Protein AF-A0AAP3A9D7-F1 (afdb_monomer_lite)

Secondary structure (DSSP, 8-state):
------GGGGGHHHHHHHHHHHHHHHHHHH-S--S--EEEE-S--S-HHHHHHHHHHHHHT--SSS---EEEE-TT--GGG----

Radius of gyration: 22.04 Å; chains: 1; bounding box: 36×22×74 Å

Structure (mmCIF, N/CA/C/O backbone):
data_AF-A0AAP3A9D7-F1
#
_entry.id   AF-A0AAP3A9D7-F1
#
loop_
_atom_site.group_PDB
_atom_site.id
_atom_site.type_symbol
_atom_site.label_atom_id
_atom_site.label_alt_id
_atom_site.label_comp_id
_atom_site.label_asym_id
_atom_site.label_entity_id
_atom_site.label_seq_id
_atom_site.pdbx_PDB_ins_code
_atom_site.Cartn_x
_atom_site.Cartn_y
_atom_site.Cartn_z
_atom_site.occupancy
_atom_site.B_iso_or_equiv
_atom_site.auth_seq_id
_atom_site.auth_comp_id
_atom_site.auth_asym_id
_atom_site.auth_atom_id
_atom_site.pdbx_PDB_model_num
ATOM 1 N N . GLU A 1 1 ? 15.163 5.214 -48.052 1.00 49.91 1 GLU A N 1
ATOM 2 C CA . GLU A 1 1 ? 15.580 5.286 -46.639 1.00 49.91 1 GLU A CA 1
ATOM 3 C C . GLU A 1 1 ? 14.324 5.461 -45.797 1.00 49.91 1 GLU A C 1
ATOM 5 O O . GLU A 1 1 ? 13.751 6.541 -45.768 1.00 49.91 1 GLU A O 1
ATOM 10 N N . ILE A 1 2 ? 13.784 4.365 -45.255 1.00 54.97 2 ILE A N 1
ATOM 11 C CA . ILE A 1 2 ? 12.651 4.444 -44.324 1.00 54.97 2 ILE A CA 1
ATOM 12 C C . ILE A 1 2 ? 13.236 5.022 -43.043 1.00 54.97 2 ILE A C 1
ATOM 14 O O . ILE 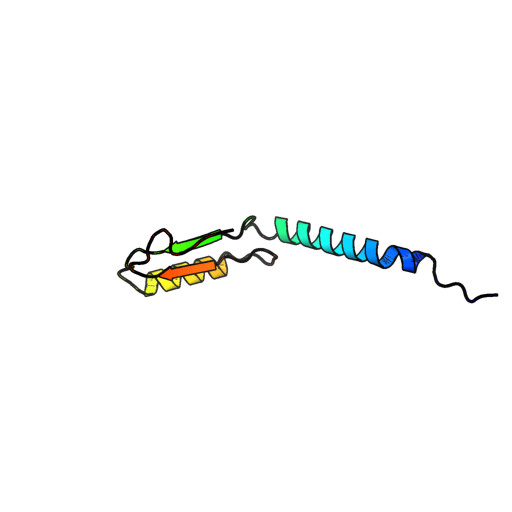A 1 2 ? 14.114 4.397 -42.456 1.00 54.97 2 ILE A O 1
ATOM 18 N N . TYR A 1 3 ? 12.815 6.232 -42.677 1.00 60.31 3 TYR A N 1
ATOM 19 C CA . TYR A 1 3 ? 13.228 6.914 -41.455 1.00 60.31 3 TYR A CA 1
ATOM 20 C C . TYR A 1 3 ? 13.084 5.949 -40.272 1.00 60.31 3 TYR A C 1
ATOM 22 O O . TYR A 1 3 ? 11.976 5.615 -39.856 1.00 60.31 3 TYR A O 1
ATOM 30 N N . GLY A 1 4 ? 14.225 5.417 -39.829 1.00 65.00 4 GLY A N 1
ATOM 31 C CA . GLY A 1 4 ? 14.304 4.294 -38.911 1.00 65.00 4 GLY A CA 1
ATOM 32 C C . GLY A 1 4 ? 13.739 4.685 -37.558 1.00 65.00 4 GLY A C 1
ATOM 33 O O . GLY A 1 4 ? 14.319 5.508 -36.851 1.00 65.00 4 GLY A O 1
ATOM 34 N N . LEU A 1 5 ? 12.595 4.099 -37.206 1.00 70.88 5 LEU A N 1
ATOM 35 C CA . LEU A 1 5 ? 12.091 4.126 -35.841 1.00 70.88 5 LEU A CA 1
ATOM 36 C C . LEU A 1 5 ? 13.181 3.561 -34.922 1.00 70.88 5 LEU A C 1
ATOM 38 O O . LEU A 1 5 ? 13.715 2.490 -35.217 1.00 70.88 5 LEU A O 1
ATOM 42 N N . PRO A 1 6 ? 13.533 4.255 -33.829 1.00 77.31 6 PRO A N 1
ATOM 43 C CA . PRO A 1 6 ? 14.585 3.778 -32.954 1.00 77.31 6 PRO A CA 1
ATOM 44 C C . PRO A 1 6 ? 14.256 2.398 -32.374 1.00 77.31 6 PRO A C 1
ATOM 46 O O . PRO A 1 6 ? 13.188 2.199 -31.794 1.00 77.31 6 PRO A O 1
ATOM 49 N N . GLU A 1 7 ? 15.185 1.448 -32.488 1.00 71.19 7 GLU A N 1
ATOM 50 C CA . GLU A 1 7 ? 14.990 0.046 -32.075 1.00 71.19 7 GLU A CA 1
ATOM 51 C C . GLU A 1 7 ? 14.641 -0.098 -30.582 1.00 71.19 7 GLU A C 1
ATOM 53 O O . GLU A 1 7 ? 13.934 -1.028 -30.182 1.00 71.19 7 GLU A O 1
ATOM 58 N N . TYR A 1 8 ? 15.048 0.874 -29.757 1.00 76.25 8 TYR A N 1
ATOM 59 C CA . TYR A 1 8 ? 14.746 0.919 -28.325 1.00 76.25 8 TYR A CA 1
ATOM 60 C C . TYR A 1 8 ? 13.270 1.181 -28.002 1.00 76.25 8 TYR A C 1
ATOM 62 O O . TYR A 1 8 ? 12.867 0.973 -26.858 1.00 76.25 8 TYR A O 1
ATOM 70 N N . LEU A 1 9 ? 12.441 1.605 -28.966 1.00 77.06 9 LEU A N 1
ATOM 71 C CA . LEU A 1 9 ? 11.000 1.788 -28.741 1.00 77.06 9 LEU A CA 1
ATOM 72 C C . LEU A 1 9 ? 10.330 0.488 -28.279 1.00 77.06 9 LEU A C 1
ATOM 74 O O . LEU A 1 9 ? 9.440 0.518 -27.431 1.00 77.06 9 LEU A O 1
ATOM 78 N N . SER A 1 10 ? 10.815 -0.653 -28.774 1.00 79.56 10 SER A N 1
ATOM 79 C CA . SER A 1 10 ? 10.359 -1.981 -28.353 1.00 79.56 10 SER A CA 1
ATOM 80 C C . SER A 1 10 ? 10.697 -2.304 -26.888 1.00 79.56 10 SER A C 1
ATOM 82 O O . SER A 1 10 ? 9.994 -3.085 -26.251 1.00 79.56 10 SER A O 1
ATOM 84 N N . ALA A 1 11 ? 11.732 -1.668 -26.329 1.00 84.00 11 ALA A N 1
ATOM 85 C CA . ALA A 1 11 ? 12.230 -1.906 -24.977 1.00 84.00 11 ALA A CA 1
ATOM 86 C C . ALA A 1 11 ? 11.618 -0.973 -23.913 1.00 84.00 11 ALA A C 1
ATOM 88 O O . ALA A 1 11 ? 11.774 -1.228 -22.717 1.00 84.00 11 ALA A O 1
ATOM 89 N N . ILE A 1 12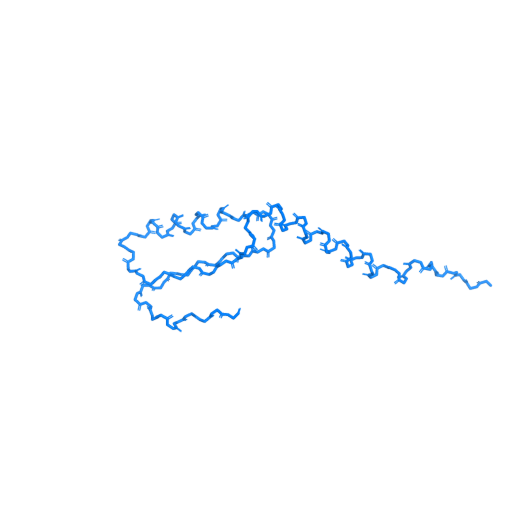 ? 10.894 0.083 -24.311 1.00 86.75 12 ILE A 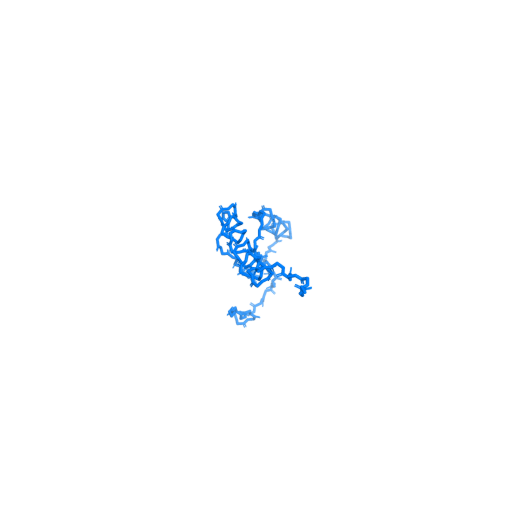N 1
ATOM 90 C CA . ILE A 1 12 ? 10.256 1.037 -23.383 1.00 86.75 12 ILE A CA 1
ATOM 91 C C . ILE A 1 12 ? 9.315 0.345 -22.377 1.00 86.75 12 ILE A C 1
ATOM 93 O O . ILE A 1 12 ? 9.438 0.626 -21.182 1.00 86.75 12 ILE A O 1
ATOM 97 N N . PRO A 1 13 ? 8.423 -0.586 -22.776 1.00 89.06 13 PRO A N 1
ATOM 98 C CA . PRO A 1 13 ? 7.550 -1.273 -21.822 1.00 89.06 13 PRO A CA 1
ATOM 99 C C . PRO A 1 13 ? 8.335 -2.069 -20.770 1.00 89.06 13 PRO A C 1
ATOM 101 O O . PRO A 1 13 ? 7.989 -2.055 -19.588 1.00 89.06 13 PRO A O 1
ATOM 104 N N . SER A 1 14 ? 9.427 -2.722 -21.179 1.00 88.31 14 SER A N 1
ATOM 105 C CA . SER A 1 14 ? 10.314 -3.458 -20.272 1.00 88.31 14 SER A CA 1
ATOM 106 C C . SER A 1 14 ? 11.057 -2.526 -19.311 1.00 88.31 14 SER A C 1
ATOM 108 O O . SER A 1 14 ? 11.204 -2.860 -18.134 1.00 88.31 14 SER A O 1
ATOM 110 N N . ALA A 1 15 ? 11.484 -1.350 -19.780 1.00 89.38 15 ALA A N 1
ATOM 111 C CA . ALA A 1 15 ? 12.145 -0.346 -18.948 1.00 89.38 15 ALA A CA 1
ATOM 112 C C . ALA A 1 15 ? 11.197 0.219 -17.876 1.00 89.38 15 ALA A C 1
ATOM 114 O O . ALA A 1 15 ? 11.554 0.248 -16.697 1.00 89.38 15 ALA A O 1
ATOM 115 N N . LEU A 1 16 ? 9.965 0.573 -18.258 1.00 91.06 16 LEU A N 1
ATOM 116 C CA . LEU A 1 16 ? 8.933 1.063 -17.336 1.00 91.06 16 LEU A CA 1
ATOM 117 C C . LEU A 1 16 ? 8.537 0.002 -16.298 1.00 91.06 16 LEU A C 1
ATOM 119 O O . LEU A 1 16 ? 8.374 0.308 -15.114 1.00 91.06 16 LEU A O 1
ATOM 123 N N . LEU A 1 17 ? 8.426 -1.266 -16.709 1.00 92.19 17 LEU A N 1
ATOM 124 C CA . LEU A 1 17 ? 8.157 -2.363 -15.779 1.00 92.19 17 LEU A CA 1
ATOM 125 C C . LEU A 1 17 ? 9.282 -2.498 -14.744 1.00 92.19 17 LEU A C 1
ATOM 127 O O . LEU A 1 17 ? 9.011 -2.617 -13.548 1.00 92.19 17 LEU A O 1
ATOM 131 N N . ASN A 1 18 ? 10.538 -2.435 -15.184 1.00 93.38 18 ASN A N 1
ATOM 132 C CA . ASN A 1 18 ? 11.692 -2.512 -14.292 1.00 93.38 18 ASN A CA 1
ATOM 133 C C . ASN A 1 18 ? 11.743 -1.326 -13.312 1.00 93.38 18 ASN A C 1
ATOM 135 O O . ASN A 1 18 ? 11.933 -1.522 -12.106 1.00 93.38 18 ASN A O 1
ATOM 139 N N . GLU A 1 19 ? 11.486 -0.110 -13.797 1.00 90.56 19 GLU A N 1
ATOM 140 C CA . GLU A 1 19 ? 11.375 1.080 -12.952 1.00 90.56 19 GLU A CA 1
ATOM 141 C C . GLU A 1 19 ? 10.306 0.880 -11.870 1.00 90.56 19 GLU A C 1
ATOM 143 O O . GLU A 1 19 ? 10.580 1.048 -10.677 1.00 90.56 19 GLU A O 1
ATOM 148 N N . SER A 1 20 ? 9.111 0.432 -12.262 1.00 88.00 20 SER A N 1
ATOM 149 C CA . SER A 1 20 ? 8.011 0.189 -11.325 1.00 88.00 20 SER A CA 1
ATOM 150 C C . SER A 1 20 ? 8.357 -0.880 -10.275 1.00 88.00 20 SER A C 1
ATOM 152 O O . SER A 1 20 ? 8.083 -0.689 -9.086 1.00 88.00 20 SER A O 1
ATOM 154 N N . ALA A 1 21 ? 9.043 -1.959 -10.669 1.00 87.62 21 ALA A N 1
ATOM 155 C CA . ALA A 1 21 ? 9.487 -3.021 -9.767 1.00 87.62 21 ALA A CA 1
ATOM 156 C C . ALA A 1 21 ? 10.559 -2.530 -8.782 1.00 87.62 21 ALA A C 1
ATOM 158 O O . ALA A 1 21 ? 10.563 -2.897 -7.603 1.00 87.62 21 ALA A O 1
ATOM 159 N N . THR A 1 22 ? 11.465 -1.674 -9.246 1.00 88.06 22 THR A N 1
ATOM 160 C CA . THR A 1 22 ? 12.505 -1.072 -8.407 1.00 88.06 22 THR A CA 1
ATOM 161 C C . THR A 1 22 ? 11.901 -0.089 -7.407 1.00 88.06 22 THR A C 1
ATOM 163 O O . THR A 1 22 ? 12.226 -0.139 -6.218 1.00 88.06 22 THR A O 1
ATOM 166 N N . LEU A 1 23 ? 10.951 0.744 -7.842 1.00 85.06 23 LEU A N 1
ATOM 167 C CA . LEU A 1 23 ? 10.199 1.633 -6.957 1.00 85.06 23 LEU A CA 1
ATOM 168 C C . LEU A 1 23 ? 9.384 0.857 -5.922 1.00 85.06 23 LEU A C 1
ATOM 170 O O . LEU A 1 23 ? 9.342 1.275 -4.764 1.00 85.06 23 LEU A O 1
ATOM 174 N N . PHE A 1 24 ? 8.775 -0.270 -6.301 1.00 83.19 24 PHE A N 1
ATOM 175 C CA . PHE A 1 24 ? 8.075 -1.146 -5.364 1.00 83.19 24 PHE A CA 1
ATOM 176 C C . PHE A 1 24 ? 9.018 -1.650 -4.268 1.00 83.19 24 PHE A C 1
ATOM 178 O O . PHE A 1 24 ? 8.719 -1.459 -3.094 1.00 83.19 24 PHE A O 1
ATOM 185 N N . ARG A 1 25 ? 10.184 -2.207 -4.626 1.00 84.19 25 ARG A N 1
ATOM 186 C CA . ARG A 1 25 ? 11.182 -2.685 -3.647 1.00 84.19 25 ARG A CA 1
ATOM 187 C C . ARG A 1 25 ? 11.699 -1.557 -2.760 1.00 84.19 25 ARG A C 1
ATOM 189 O O . ARG A 1 25 ? 11.778 -1.712 -1.547 1.00 84.19 25 ARG A O 1
ATOM 196 N N . ARG A 1 26 ? 12.002 -0.397 -3.346 1.00 83.69 26 ARG A N 1
ATOM 197 C CA . ARG A 1 26 ? 12.461 0.772 -2.589 1.00 83.69 26 ARG A CA 1
ATOM 198 C C . ARG A 1 26 ? 11.404 1.224 -1.581 1.00 83.69 26 ARG A C 1
ATOM 200 O O . ARG A 1 26 ? 11.726 1.425 -0.418 1.00 83.69 26 ARG A O 1
ATOM 207 N N . LYS A 1 27 ? 10.143 1.342 -2.002 1.00 78.38 27 LYS A N 1
ATOM 208 C CA . LYS A 1 27 ? 9.028 1.676 -1.103 1.00 78.38 27 LYS A CA 1
ATOM 209 C C . LYS A 1 27 ? 8.770 0.576 -0.077 1.00 78.38 27 LYS A C 1
ATOM 211 O O . LYS A 1 27 ? 8.424 0.910 1.043 1.00 78.38 27 LYS A O 1
ATOM 216 N N . TYR A 1 28 ? 8.956 -0.694 -0.437 1.00 73.38 28 TYR A N 1
ATOM 217 C CA . TYR A 1 28 ? 8.816 -1.835 0.466 1.00 73.38 28 TYR A CA 1
ATOM 218 C C . TYR A 1 28 ? 9.814 -1.757 1.623 1.00 73.38 28 TYR A C 1
ATOM 220 O O . TYR A 1 28 ? 9.404 -1.883 2.763 1.00 73.38 28 TYR A O 1
ATOM 228 N N . TYR A 1 29 ? 11.094 -1.483 1.354 1.00 73.00 29 TYR A N 1
ATOM 229 C CA . TYR A 1 29 ? 12.106 -1.396 2.415 1.00 73.00 29 TYR A CA 1
ATOM 230 C C . TYR A 1 29 ? 12.090 -0.067 3.178 1.00 73.00 29 TYR A C 1
ATOM 232 O O . TYR A 1 29 ? 12.414 -0.037 4.360 1.00 73.00 29 TYR A O 1
ATOM 240 N N . ILE A 1 30 ? 11.717 1.040 2.526 1.00 72.62 30 ILE A N 1
ATOM 241 C CA . ILE A 1 30 ? 11.563 2.336 3.208 1.00 72.62 30 ILE A CA 1
ATOM 242 C C . ILE A 1 30 ? 10.322 2.322 4.113 1.00 72.62 30 ILE A C 1
ATOM 244 O O . ILE A 1 30 ? 10.338 2.906 5.198 1.00 72.62 30 ILE A O 1
ATOM 248 N N . ASN A 1 31 ? 9.252 1.635 3.706 1.00 63.47 31 ASN A N 1
ATOM 249 C CA . ASN A 1 31 ? 8.122 1.373 4.580 1.00 63.47 31 ASN A CA 1
ATOM 250 C C . ASN A 1 31 ? 8.446 0.211 5.508 1.00 63.47 31 ASN A C 1
ATOM 252 O O . ASN A 1 31 ? 8.145 -0.931 5.195 1.00 63.47 31 ASN A O 1
ATOM 256 N N . GLY A 1 32 ? 8.908 0.507 6.721 1.00 61.16 32 GLY A N 1
ATOM 257 C CA . GLY A 1 32 ? 9.008 -0.495 7.794 1.00 61.16 32 GLY A CA 1
ATOM 258 C C . GLY A 1 32 ? 7.686 -1.215 8.143 1.00 61.16 32 GLY A C 1
ATOM 259 O O . GLY A 1 32 ? 7.677 -2.113 8.977 1.00 61.16 32 GLY A O 1
ATOM 260 N N . SER A 1 33 ? 6.566 -0.851 7.505 1.00 62.47 33 SER A N 1
ATOM 261 C CA . SER A 1 33 ? 5.307 -1.598 7.489 1.00 62.47 33 SER A CA 1
ATOM 262 C C . SER A 1 33 ? 5.267 -2.507 6.251 1.00 62.47 33 SER A C 1
ATOM 264 O O . SER A 1 33 ? 4.832 -2.104 5.170 1.00 62.47 33 SER A O 1
ATOM 266 N N . HIS A 1 34 ? 5.754 -3.740 6.424 1.00 58.56 34 HIS A N 1
ATOM 267 C CA . HIS A 1 34 ? 5.848 -4.761 5.370 1.00 58.56 34 HIS A CA 1
ATOM 268 C C . HIS A 1 34 ? 4.513 -5.456 5.042 1.00 58.56 34 HIS A C 1
ATOM 270 O O . HIS A 1 34 ? 4.420 -6.169 4.046 1.00 58.56 34 HIS A O 1
ATOM 276 N N . ALA A 1 35 ? 3.474 -5.247 5.854 1.00 58.94 35 ALA A N 1
ATOM 277 C CA . ALA A 1 35 ? 2.132 -5.764 5.623 1.00 58.94 35 ALA A CA 1
ATOM 278 C C . ALA A 1 35 ? 1.093 -4.762 6.140 1.00 58.94 35 ALA A C 1
ATOM 280 O O . ALA A 1 35 ? 1.163 -4.323 7.290 1.00 58.94 35 ALA A O 1
ATOM 281 N N . GLY A 1 36 ? 0.130 -4.406 5.285 1.00 64.06 36 GLY A N 1
ATOM 282 C CA . GLY A 1 36 ? -1.066 -3.692 5.718 1.00 64.06 36 GLY A CA 1
ATOM 283 C C . GLY A 1 36 ? -1.985 -4.663 6.449 1.00 64.06 36 GLY A C 1
ATOM 284 O O . GLY A 1 36 ? -2.314 -5.711 5.903 1.00 64.06 36 GLY A O 1
ATOM 285 N N . PHE A 1 37 ? -2.379 -4.343 7.677 1.00 68.50 37 PHE A N 1
ATOM 286 C CA . PHE A 1 37 ? -3.313 -5.160 8.450 1.00 68.50 37 PHE A CA 1
ATOM 287 C C . PHE A 1 37 ? -4.632 -4.419 8.675 1.00 68.50 37 PHE A C 1
ATOM 289 O O . PHE A 1 37 ? -4.683 -3.183 8.702 1.00 68.50 37 PHE A O 1
ATOM 296 N N . ILE A 1 38 ? -5.706 -5.196 8.821 1.00 73.56 38 ILE A N 1
ATOM 297 C CA . ILE A 1 38 ? -7.033 -4.703 9.185 1.00 73.56 38 ILE A CA 1
ATOM 298 C C . ILE A 1 38 ? -7.204 -4.951 10.680 1.00 73.56 38 ILE A C 1
ATOM 300 O O . ILE A 1 38 ? -7.277 -6.096 11.120 1.00 73.56 38 ILE A O 1
ATOM 304 N N . MET A 1 39 ? -7.245 -3.877 11.465 1.00 74.31 39 MET A N 1
ATOM 305 C CA . MET A 1 39 ? -7.525 -3.959 12.897 1.00 74.31 39 MET A CA 1
ATOM 306 C C . MET A 1 39 ? -9.021 -3.732 13.114 1.00 74.31 39 MET A C 1
ATOM 308 O O . MET A 1 39 ? -9.527 -2.630 12.879 1.00 74.31 39 MET A O 1
ATOM 312 N N . TYR A 1 40 ? -9.714 -4.787 13.545 1.00 72.62 40 TYR A N 1
ATOM 313 C CA . TYR A 1 40 ? -11.127 -4.748 13.900 1.00 72.62 40 TYR A CA 1
ATOM 314 C C . TYR A 1 40 ? -11.288 -4.726 15.415 1.00 72.62 40 TYR A C 1
ATOM 316 O O . TYR A 1 40 ? -10.876 -5.664 16.096 1.00 72.62 40 TYR A O 1
ATOM 324 N N . MET A 1 41 ? -11.884 -3.655 15.934 1.00 72.81 41 MET A N 1
ATOM 325 C CA . MET A 1 41 ? -12.162 -3.516 17.360 1.00 72.81 41 MET A CA 1
ATOM 326 C C . MET A 1 41 ? -13.671 -3.581 17.598 1.00 72.81 41 MET A C 1
ATOM 328 O O . MET A 1 41 ? -14.415 -2.705 17.146 1.00 72.81 41 MET A O 1
ATOM 332 N N . THR A 1 42 ? -14.099 -4.641 18.289 1.00 68.31 42 THR A N 1
ATOM 333 C CA . THR A 1 42 ? -15.501 -4.908 18.655 1.00 68.31 42 THR A CA 1
ATOM 334 C C . THR A 1 42 ? -15.850 -4.503 20.078 1.00 68.31 42 THR A C 1
ATOM 336 O O . THR A 1 42 ? -17.030 -4.388 20.407 1.00 68.31 42 THR A O 1
ATOM 339 N N . ASP A 1 43 ? -14.833 -4.342 20.925 1.00 71.62 43 ASP A N 1
ATOM 340 C CA . ASP A 1 43 ? -15.024 -4.024 22.332 1.00 71.62 43 ASP A CA 1
ATOM 341 C C . ASP A 1 43 ? -15.577 -2.606 22.492 1.00 71.62 43 ASP A C 1
ATOM 343 O O . ASP A 1 43 ? -15.223 -1.700 21.729 1.00 71.62 43 ASP A O 1
ATOM 347 N N . ALA A 1 44 ? -16.473 -2.417 23.457 1.00 62.94 44 ALA A N 1
ATOM 348 C CA . ALA A 1 44 ? -17.054 -1.116 23.746 1.00 62.94 44 ALA A CA 1
ATOM 349 C C . ALA A 1 44 ? -15.991 -0.262 24.446 1.00 62.94 44 ALA A C 1
ATOM 351 O O . ALA A 1 44 ? -15.880 -0.259 25.673 1.00 62.94 44 ALA A O 1
ATOM 352 N N . ALA A 1 45 ? -15.181 0.447 23.658 1.00 60.84 45 ALA A N 1
ATOM 353 C CA . ALA A 1 45 ? -14.199 1.371 24.196 1.00 60.84 45 ALA A CA 1
ATOM 354 C C . ALA A 1 45 ? -14.937 2.435 25.023 1.00 60.84 45 ALA A C 1
ATOM 356 O O . ALA A 1 45 ? -15.750 3.193 24.494 1.00 60.84 45 ALA A O 1
ATOM 357 N N . GLN A 1 46 ? -14.659 2.464 26.328 1.00 57.81 46 GLN A N 1
ATOM 358 C CA . GLN A 1 46 ? -15.298 3.371 27.290 1.00 57.81 46 GLN A CA 1
ATOM 359 C C . GLN A 1 46 ? -14.998 4.849 26.983 1.00 57.81 46 GLN A C 1
ATOM 361 O O . GLN A 1 46 ? -15.767 5.724 27.371 1.00 57.81 46 GLN A O 1
ATOM 366 N N . ASN A 1 47 ? -13.905 5.131 26.261 1.00 69.81 47 ASN A N 1
ATOM 367 C CA . ASN A 1 47 ? -13.475 6.480 25.914 1.00 69.81 47 ASN A CA 1
ATOM 368 C C . ASN A 1 47 ? -13.216 6.632 24.401 1.00 69.81 47 ASN A C 1
ATOM 370 O O . ASN A 1 47 ? -12.399 5.931 23.803 1.00 69.81 47 ASN A O 1
ATOM 374 N N . GLN A 1 48 ? -13.904 7.592 23.779 1.00 73.94 48 GLN A N 1
ATOM 375 C CA . GLN A 1 48 ? -13.763 7.936 22.360 1.00 73.94 48 GLN A CA 1
ATOM 376 C C . GLN A 1 48 ? -12.378 8.524 22.033 1.00 73.94 48 GLN A C 1
ATOM 378 O O . GLN A 1 48 ? -11.919 8.436 20.889 1.00 73.94 48 GLN A O 1
ATOM 383 N N . GLU A 1 49 ? -11.713 9.120 23.020 1.00 80.25 49 GLU A N 1
ATOM 384 C CA . GLU A 1 49 ? -10.381 9.704 22.877 1.00 80.25 49 GLU A CA 1
ATOM 385 C C . GLU A 1 49 ? -9.321 8.636 22.579 1.00 80.25 49 GLU A C 1
ATOM 387 O O . GLU A 1 49 ? -8.531 8.797 21.650 1.00 80.25 49 GLU A O 1
ATOM 392 N N . ASP A 1 50 ? -9.385 7.486 23.251 1.00 77.75 50 ASP A N 1
ATOM 393 C CA . ASP A 1 50 ? -8.460 6.371 23.027 1.00 77.75 50 ASP A CA 1
ATOM 394 C C . ASP A 1 50 ? -8.617 5.775 21.624 1.00 77.75 50 ASP A C 1
ATOM 396 O O . ASP A 1 50 ? -7.632 5.491 20.940 1.00 77.75 50 ASP A O 1
ATOM 400 N N . VAL A 1 51 ? -9.857 5.677 21.132 1.00 77.56 51 VAL A N 1
ATOM 401 C CA . VAL A 1 51 ? -10.146 5.246 19.753 1.00 77.56 51 VAL A CA 1
ATOM 402 C C . VAL A 1 51 ? -9.527 6.211 18.740 1.00 77.56 51 VAL A C 1
ATOM 404 O O . VAL A 1 51 ? -8.983 5.788 17.715 1.00 77.56 51 VAL A O 1
ATOM 407 N N . ASN A 1 52 ? -9.595 7.514 19.014 1.00 81.00 52 ASN A N 1
ATOM 408 C CA . ASN A 1 52 ? -9.007 8.535 18.152 1.00 81.00 52 ASN A CA 1
ATOM 409 C C . ASN A 1 52 ? -7.474 8.498 18.202 1.00 81.00 52 ASN A C 1
ATOM 411 O O . ASN A 1 52 ? -6.844 8.582 17.146 1.00 81.00 52 ASN A O 1
ATOM 415 N N . ASN A 1 53 ? -6.886 8.283 19.380 1.00 82.25 53 ASN A N 1
ATOM 416 C CA . ASN A 1 53 ? -5.444 8.129 19.565 1.00 82.25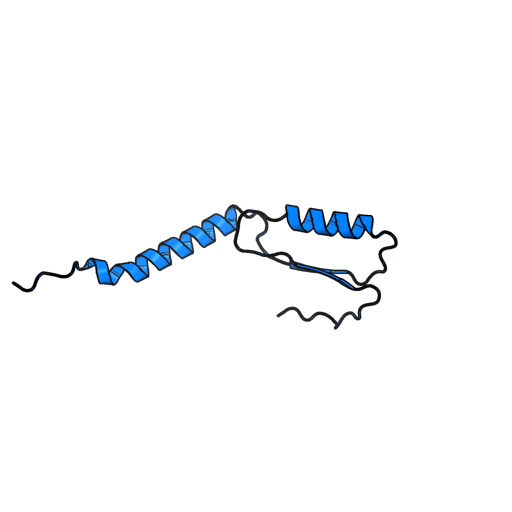 53 ASN A CA 1
ATOM 417 C C . ASN A 1 53 ? -4.911 6.898 18.823 1.00 82.25 53 ASN A C 1
ATOM 419 O O . ASN A 1 53 ? -3.937 7.010 18.077 1.00 82.25 53 ASN A O 1
ATOM 423 N N . ILE A 1 54 ? -5.587 5.750 18.929 1.00 78.62 54 ILE A N 1
ATOM 424 C CA . ILE A 1 54 ? -5.236 4.529 18.187 1.00 78.62 54 ILE A CA 1
ATOM 425 C C . ILE A 1 54 ? -5.369 4.769 16.681 1.00 78.62 54 ILE A C 1
ATOM 427 O O . ILE A 1 54 ? -4.455 4.452 15.922 1.00 78.62 54 ILE A O 1
ATOM 431 N N . ARG A 1 55 ? -6.460 5.397 16.224 1.00 77.56 55 ARG A N 1
ATOM 432 C CA . ARG A 1 55 ? -6.637 5.756 14.806 1.00 77.56 55 ARG A CA 1
ATOM 433 C C . ARG A 1 55 ? -5.514 6.670 14.309 1.00 77.56 55 ARG A C 1
ATOM 435 O O . ARG A 1 55 ? -5.028 6.490 13.191 1.00 77.56 55 ARG A O 1
ATOM 442 N N . GLN A 1 56 ? -5.110 7.649 15.111 1.00 80.75 56 GLN A N 1
ATOM 443 C CA . GLN A 1 56 ? -4.058 8.595 14.761 1.00 80.75 56 GLN A CA 1
ATOM 444 C C . GLN A 1 56 ? -2.681 7.929 14.745 1.00 80.75 56 GLN A C 1
ATOM 446 O O . GLN A 1 56 ? -1.949 8.125 13.776 1.00 80.75 56 GLN A O 1
ATOM 451 N N . ALA A 1 57 ? -2.372 7.088 15.734 1.00 76.25 57 ALA A N 1
ATOM 452 C CA . ALA A 1 57 ? -1.159 6.273 15.783 1.00 76.25 57 ALA A CA 1
ATOM 453 C C . ALA A 1 57 ? -1.073 5.308 14.588 1.00 76.25 57 ALA A C 1
ATOM 455 O O . ALA A 1 57 ? -0.032 5.175 13.951 1.00 76.25 57 ALA A O 1
ATOM 456 N N . MET A 1 58 ? -2.193 4.695 14.206 1.00 74.06 58 MET A N 1
ATOM 457 C CA . MET A 1 58 ? -2.281 3.827 13.029 1.00 74.06 58 MET A CA 1
ATOM 458 C C . MET A 1 58 ? -2.089 4.592 11.715 1.00 74.06 58 MET A C 1
ATOM 460 O O . MET A 1 58 ? -1.487 4.076 10.770 1.00 74.06 58 MET A O 1
ATOM 464 N N . LYS A 1 59 ? -2.580 5.834 11.645 1.00 74.94 59 LYS A N 1
ATOM 465 C CA . LYS A 1 59 ? -2.393 6.722 10.491 1.00 74.94 59 LYS A CA 1
ATOM 466 C C . LYS A 1 59 ? -0.961 7.260 10.406 1.00 74.94 59 LYS A C 1
ATOM 468 O O . LYS A 1 59 ? -0.475 7.447 9.292 1.00 74.94 59 LYS A O 1
ATOM 473 N N . SER A 1 60 ? -0.299 7.506 11.538 1.00 71.94 60 SER A N 1
ATOM 474 C CA . SER A 1 60 ? 1.082 8.005 11.606 1.00 71.94 60 SER A CA 1
ATOM 475 C C . SER A 1 60 ? 2.135 6.902 11.467 1.00 71.9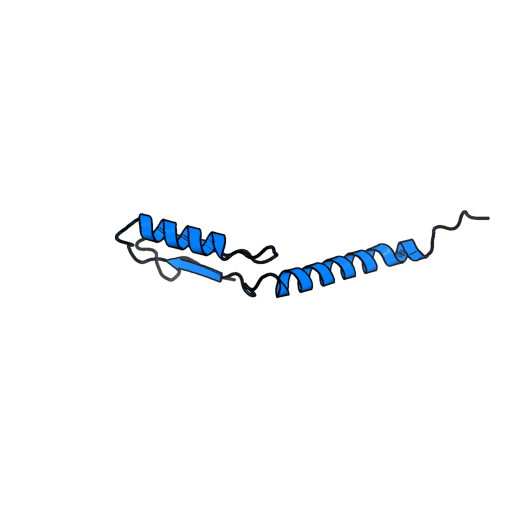4 60 SER A C 1
ATOM 477 O O . SER A 1 60 ? 3.206 7.173 10.936 1.00 71.94 60 SER A O 1
ATOM 479 N N . ALA A 1 61 ? 1.813 5.651 11.817 1.00 66.69 61 ALA A N 1
ATOM 480 C CA . ALA A 1 61 ? 2.639 4.468 11.532 1.00 66.69 61 ALA A CA 1
ATOM 481 C C . ALA A 1 61 ? 2.796 4.180 10.022 1.00 66.69 61 ALA A C 1
ATOM 483 O O . ALA A 1 61 ? 3.515 3.268 9.610 1.00 66.69 61 ALA A O 1
ATOM 484 N N . LYS A 1 62 ? 2.117 4.959 9.174 1.00 64.69 62 LYS A N 1
ATOM 485 C CA . LYS A 1 62 ? 2.252 4.922 7.725 1.00 64.69 62 LYS A CA 1
ATOM 486 C C . LYS A 1 62 ? 3.618 5.475 7.301 1.00 64.69 62 LYS A C 1
ATOM 488 O O . LYS A 1 62 ? 3.824 6.685 7.261 1.00 64.69 62 LYS A O 1
ATOM 493 N N . GLY A 1 63 ? 4.515 4.587 6.878 1.00 63.69 63 GLY A N 1
ATOM 494 C CA . GLY A 1 63 ? 5.666 4.974 6.060 1.00 63.69 63 GLY A CA 1
ATOM 495 C C . GLY A 1 63 ? 5.247 5.466 4.656 1.00 63.69 63 GLY A C 1
ATOM 496 O O . GLY A 1 63 ? 4.133 5.177 4.194 1.00 63.69 63 GLY A O 1
ATOM 497 N N . PRO A 1 64 ? 6.120 6.189 3.931 1.00 60.03 64 PRO A N 1
ATOM 498 C CA . PRO A 1 64 ? 5.871 6.622 2.554 1.00 60.03 64 PRO A CA 1
ATOM 499 C C . PRO A 1 64 ? 5.821 5.447 1.552 1.00 60.03 64 PRO A C 1
ATOM 501 O O . PRO A 1 64 ? 6.827 5.089 0.942 1.00 60.03 64 PRO A O 1
ATOM 504 N N . GLY A 1 65 ? 4.642 4.857 1.300 1.00 63.03 65 GLY A N 1
ATOM 505 C CA . GLY A 1 65 ? 4.559 3.794 0.286 1.00 63.03 65 GLY A CA 1
ATOM 506 C C . GLY A 1 65 ? 3.278 2.958 0.216 1.00 63.03 65 GLY A C 1
ATOM 507 O O . GLY A 1 65 ? 2.191 3.424 0.550 1.00 63.03 65 GLY A O 1
ATOM 508 N N . ASN A 1 66 ? 3.441 1.740 -0.318 1.00 60.69 66 ASN A N 1
ATOM 509 C CA . ASN A 1 66 ? 2.427 0.962 -1.045 1.00 60.69 66 ASN A CA 1
ATOM 510 C C . ASN A 1 66 ? 1.355 0.252 -0.199 1.00 60.69 66 ASN A C 1
ATOM 512 O O . ASN A 1 66 ? 0.318 -0.105 -0.751 1.00 60.69 66 ASN A O 1
ATOM 516 N N . PHE A 1 67 ? 1.571 0.049 1.101 1.00 66.88 67 PHE A N 1
ATOM 517 C CA . PHE A 1 67 ? 0.613 -0.650 1.963 1.00 66.88 67 PHE A CA 1
ATOM 518 C C . PHE A 1 67 ? -0.278 0.333 2.724 1.00 66.88 67 PHE A C 1
ATOM 520 O O . PHE A 1 67 ? 0.168 1.394 3.167 1.00 66.88 67 PHE A O 1
ATOM 527 N N . ARG A 1 68 ? -1.563 -0.009 2.847 1.00 69.12 68 ARG A N 1
ATOM 528 C CA . ARG A 1 68 ? -2.563 0.787 3.565 1.00 69.12 68 ARG A CA 1
ATOM 529 C C . ARG A 1 68 ? -3.055 -0.005 4.771 1.00 69.12 68 ARG A C 1
ATOM 531 O O . ARG A 1 68 ? -3.503 -1.133 4.612 1.00 69.12 68 ARG A O 1
ATOM 538 N N . ASN A 1 69 ? -2.999 0.616 5.945 1.00 73.62 69 ASN A N 1
ATOM 539 C CA . ASN A 1 69 ? -3.598 0.084 7.166 1.00 73.62 69 ASN A CA 1
ATOM 540 C C . ASN A 1 69 ? -5.051 0.560 7.243 1.00 73.62 69 ASN A C 1
ATOM 542 O O . ASN A 1 69 ? -5.325 1.734 6.967 1.00 73.62 69 ASN A O 1
ATOM 546 N N . LEU A 1 70 ? -5.967 -0.327 7.626 1.00 74.12 70 LEU A N 1
ATOM 547 C CA . LEU A 1 70 ? -7.375 0.007 7.832 1.00 74.12 70 LEU A CA 1
ATOM 548 C C . LEU A 1 70 ? -7.747 -0.269 9.288 1.00 74.12 70 LEU A C 1
ATOM 550 O O . LEU A 1 70 ? -7.542 -1.368 9.798 1.00 74.12 70 LEU A O 1
ATOM 554 N N . PHE A 1 71 ? -8.303 0.741 9.948 1.00 74.62 71 PHE A N 1
ATOM 555 C CA . PHE A 1 71 ? -8.820 0.634 11.307 1.00 74.62 71 PHE A CA 1
ATOM 556 C C . PHE A 1 71 ? -10.340 0.772 11.272 1.00 74.62 71 PHE A C 1
ATOM 558 O O . PHE A 1 71 ? -10.849 1.796 10.805 1.00 74.62 71 PHE A O 1
ATOM 565 N N . MET A 1 72 ? -11.050 -0.242 11.766 1.00 73.25 72 MET A N 1
ATOM 566 C CA . MET A 1 72 ? -12.510 -0.265 11.828 1.00 73.25 72 MET A CA 1
ATOM 567 C C . MET A 1 72 ? -12.967 -0.487 13.270 1.00 73.25 72 MET A C 1
ATOM 569 O O . MET A 1 72 ? -12.601 -1.476 13.906 1.00 73.25 72 MET A O 1
ATOM 573 N N . TYR A 1 73 ? -13.791 0.434 13.766 1.00 74.88 73 TYR A N 1
ATOM 574 C CA . TYR A 1 73 ? -14.370 0.388 15.106 1.00 74.88 73 TYR A CA 1
ATOM 575 C C . TYR A 1 73 ? -15.874 0.143 14.995 1.00 74.88 73 TYR A C 1
ATOM 577 O O . TYR A 1 73 ? -16.584 0.942 14.382 1.00 74.88 73 TYR A O 1
ATOM 585 N N . SER A 1 74 ? -16.349 -0.969 15.552 1.00 75.19 74 SER A N 1
ATOM 586 C CA . SER A 1 74 ? -17.765 -1.343 15.552 1.00 75.19 74 SER A CA 1
ATOM 587 C C . SER A 1 74 ? -18.124 -1.926 16.922 1.00 75.19 74 SER A C 1
ATOM 589 O O . SER A 1 74 ? -17.940 -3.125 17.135 1.00 75.19 74 SER A O 1
ATOM 591 N N . PRO A 1 75 ? -18.598 -1.096 17.870 1.00 72.69 75 PRO A N 1
ATOM 592 C CA . PRO A 1 75 ? -18.953 -1.570 19.203 1.00 72.69 75 PRO A CA 1
ATOM 593 C C . PRO A 1 75 ? -20.089 -2.601 19.118 1.00 72.69 75 PRO A C 1
ATOM 595 O O . PRO A 1 75 ? -21.071 -2.385 18.407 1.00 72.69 75 PRO A O 1
ATOM 598 N N . ASN A 1 76 ? -19.947 -3.721 19.836 1.00 70.38 76 ASN A N 1
ATOM 599 C CA . ASN A 1 76 ? -20.855 -4.883 19.805 1.00 70.38 76 ASN A CA 1
ATOM 600 C C . ASN A 1 76 ? -20.929 -5.627 18.452 1.00 70.38 76 ASN A C 1
ATOM 602 O O . ASN A 1 76 ? -21.895 -6.343 18.178 1.00 70.38 76 ASN A O 1
ATOM 606 N N . GLY A 1 77 ? -19.922 -5.473 17.591 1.00 66.81 77 GLY A N 1
ATOM 607 C CA . GLY A 1 77 ? -19.843 -6.190 16.320 1.00 66.81 77 GLY A CA 1
ATOM 608 C C . GLY A 1 77 ? -19.623 -7.703 16.479 1.00 66.81 77 GLY A C 1
ATOM 609 O O . GLY A 1 77 ? -18.945 -8.159 17.399 1.00 66.81 77 GLY A O 1
ATOM 610 N N . LYS A 1 78 ? -20.195 -8.508 15.573 1.00 68.06 78 LYS A N 1
ATOM 611 C CA . LYS A 1 78 ? -19.986 -9.969 15.540 1.00 68.06 78 LYS A CA 1
ATOM 612 C C . LYS A 1 78 ? -18.610 -10.307 14.956 1.00 68.06 78 LYS A C 1
ATOM 614 O O . LYS A 1 78 ? -18.162 -9.650 14.020 1.00 68.06 78 LYS A O 1
ATOM 619 N N . LYS A 1 79 ? -17.986 -11.386 15.446 1.00 60.41 79 LYS A N 1
ATOM 620 C CA . LYS A 1 79 ? -16.662 -11.867 14.999 1.00 60.41 79 LYS A CA 1
ATOM 621 C C . LYS A 1 79 ? -16.589 -12.163 13.488 1.00 60.41 79 LYS A C 1
ATOM 623 O O . LYS A 1 79 ? -15.542 -11.940 12.897 1.00 60.41 79 LYS A O 1
ATOM 628 N N . ASP A 1 80 ? -17.700 -12.562 12.864 1.00 61.72 80 ASP A N 1
ATOM 629 C CA . ASP A 1 80 ? -17.792 -12.826 11.415 1.00 61.72 80 ASP A CA 1
ATOM 630 C C . ASP A 1 80 ? -18.170 -11.588 10.574 1.00 61.72 80 ASP A C 1
ATOM 632 O O . ASP A 1 80 ? -18.394 -11.694 9.371 1.00 61.72 80 ASP A O 1
ATOM 636 N N . GLY A 1 81 ? -18.280 -10.403 11.186 1.00 60.38 81 GLY A N 1
ATOM 637 C CA . GLY A 1 81 ? -18.696 -9.175 10.496 1.00 60.38 81 GLY A CA 1
ATOM 638 C C . GLY A 1 81 ? -17.663 -8.615 9.511 1.00 60.38 81 GLY A C 1
ATOM 639 O O . GLY A 1 81 ? -18.019 -7.794 8.668 1.00 60.38 81 GLY A O 1
ATOM 640 N N . ILE A 1 82 ? -16.401 -9.048 9.600 1.00 60.00 82 ILE A N 1
ATOM 641 C CA . ILE A 1 82 ? -15.323 -8.644 8.692 1.00 60.00 82 ILE A CA 1
ATOM 642 C C . ILE A 1 82 ? -14.637 -9.892 8.143 1.00 60.00 82 ILE A C 1
ATOM 644 O O . ILE A 1 82 ? -13.966 -10.615 8.875 1.00 60.00 82 ILE A O 1
ATOM 648 N N . GLN A 1 83 ? -14.776 -10.110 6.836 1.00 57.31 83 GLN A N 1
ATOM 649 C CA . GLN A 1 83 ? -13.998 -11.096 6.093 1.00 57.31 83 GLN A CA 1
ATOM 650 C C . GLN A 1 83 ? -12.800 -10.400 5.442 1.00 57.31 83 GLN A C 1
ATOM 652 O O . GLN A 1 83 ? -12.955 -9.422 4.712 1.00 57.31 83 GLN A O 1
ATOM 657 N N . ILE A 1 84 ? -11.606 -10.899 5.747 1.00 55.12 84 ILE A N 1
ATOM 658 C CA . ILE A 1 84 ? -10.351 -10.518 5.096 1.00 55.12 84 ILE A CA 1
ATOM 659 C C . ILE A 1 84 ? -10.110 -11.564 3.998 1.00 55.12 84 ILE A C 1
ATOM 661 O O . ILE A 1 84 ? -10.188 -12.756 4.297 1.00 55.12 84 ILE A O 1
ATOM 665 N N . ILE A 1 85 ? -9.863 -11.133 2.756 1.00 53.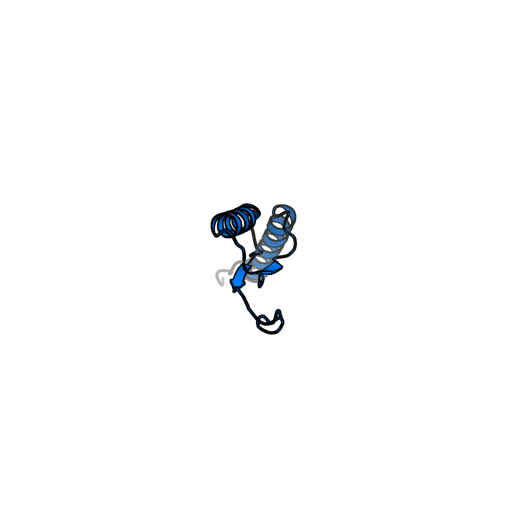50 85 ILE A N 1
ATOM 666 C CA . ILE A 1 85 ? -9.501 -11.998 1.616 1.00 53.50 85 ILE A CA 1
ATOM 667 C C . ILE A 1 85 ? -8.041 -11.737 1.261 1.00 53.50 85 ILE A C 1
ATOM 669 O O . ILE A 1 85 ? -7.676 -10.539 1.209 1.00 53.50 85 ILE A O 1
#

pLDDT: mean 72.47, std 10.22, range [49.91, 93.38]

Foldseek 3Di:
DPPDDPPCVVVVVVVVVVVVVVVQVVQCVQLPCNAADEAEAQAPDPDPVVVVVVVVVQVVSDGPDDHDHHYDYHHNDDPPNDDDD

Organism: Escherichia coli (NCBI:txid562)

Sequence (85 aa):
EIYGLPEYLSAIPSALLNESATLFRRKYYINGSHAGFIMYMTDAAQNQEDVNNIRQAMKSAKGPGNFRNLFMYSPNGKKDGIQII